Protein AF-A0A2I2KR36-F1 (afdb_monomer)

Foldseek 3Di:
DDDPDDDPDQDDPCLPDPQRAAKDWDDPVNVVVVPDPDDDPDTDIGTDPDPSNVLSVLQSQQDQPRWDDPPPDPDTHGDHRDDRPVPPPPPPDD

Mean predicted aligned error: 13.1 Å

pLDDT: mean 70.58, std 20.73, range [34.38, 94.75]

Structure (mmCIF, N/CA/C/O backbone):
data_AF-A0A2I2KR36-F1
#
_entry.id   AF-A0A2I2KR36-F1
#
loop_
_atom_site.group_PDB
_atom_site.id
_atom_site.type_symbol
_atom_site.label_atom_id
_atom_site.label_alt_id
_atom_site.label_comp_id
_atom_site.label_asym_id
_atom_site.label_entity_id
_atom_site.label_seq_id
_atom_site.pdbx_PDB_ins_code
_atom_site.Cartn_x
_atom_site.Cartn_y
_atom_site.Cartn_z
_atom_site.occupancy
_atom_site.B_iso_or_equiv
_atom_site.auth_seq_id
_atom_site.auth_comp_id
_atom_site.auth_asym_id
_atom_site.auth_atom_id
_atom_site.pdbx_PDB_model_num
ATOM 1 N N . MET A 1 1 ? -9.307 -0.195 -31.376 1.00 39.59 1 MET A N 1
ATOM 2 C CA . MET A 1 1 ? -9.517 -1.360 -30.490 1.00 39.59 1 MET A CA 1
ATOM 3 C C . MET A 1 1 ? -8.944 -1.001 -29.131 1.00 39.59 1 MET A C 1
ATOM 5 O O . MET A 1 1 ? -7.791 -0.597 -29.080 1.00 39.59 1 MET A O 1
ATOM 9 N N . LYS A 1 2 ? -9.759 -1.006 -28.071 1.00 37.00 2 LYS A N 1
ATOM 10 C CA . LYS A 1 2 ? -9.291 -0.708 -26.711 1.00 37.00 2 LYS A CA 1
ATOM 11 C C . LYS A 1 2 ? -8.584 -1.958 -26.195 1.00 37.00 2 LYS A C 1
ATOM 13 O O . LYS A 1 2 ? -9.188 -3.023 -26.177 1.00 37.00 2 LYS A O 1
ATOM 18 N N . GLN A 1 3 ? -7.299 -1.837 -25.887 1.00 36.91 3 GLN A N 1
ATOM 19 C CA . GLN A 1 3 ? -6.509 -2.933 -25.348 1.00 36.91 3 GLN A CA 1
ATOM 20 C C . GLN A 1 3 ? -6.919 -3.101 -23.885 1.00 36.91 3 GLN A C 1
ATOM 22 O O . GLN A 1 3 ? -6.657 -2.229 -23.058 1.00 36.91 3 GLN A O 1
ATOM 27 N N . GLU A 1 4 ? -7.673 -4.157 -23.597 1.00 37.50 4 GLU A N 1
ATOM 28 C CA . GLU A 1 4 ? -8.058 -4.494 -22.232 1.00 37.50 4 GLU A CA 1
ATOM 29 C C . GLU A 1 4 ? -6.794 -4.813 -21.430 1.00 37.50 4 GLU A C 1
ATOM 31 O O . GLU A 1 4 ? -5.956 -5.605 -21.861 1.00 37.50 4 GLU A O 1
ATOM 36 N N . ASN A 1 5 ? -6.622 -4.124 -20.301 1.00 35.50 5 ASN A N 1
ATOM 37 C CA . ASN A 1 5 ? -5.430 -4.208 -19.466 1.00 35.50 5 ASN A CA 1
ATOM 38 C C . ASN A 1 5 ? -5.488 -5.508 -18.643 1.00 35.50 5 ASN A C 1
ATOM 40 O O . ASN A 1 5 ? -6.369 -5.635 -17.785 1.00 35.50 5 ASN A O 1
ATOM 44 N N . PRO A 1 6 ? -4.622 -6.505 -18.898 1.00 39.28 6 PRO A N 1
ATOM 45 C CA . PRO A 1 6 ? -4.815 -7.824 -18.337 1.00 39.28 6 PRO A CA 1
ATOM 46 C C . PRO A 1 6 ? -4.286 -7.890 -16.901 1.00 39.28 6 PRO A C 1
ATOM 48 O O . PRO A 1 6 ? -3.091 -7.786 -16.643 1.00 39.28 6 PRO A O 1
ATOM 51 N N . THR A 1 7 ? -5.191 -8.279 -16.005 1.00 39.28 7 THR A N 1
ATOM 52 C CA . THR A 1 7 ? -4.938 -8.932 -14.711 1.00 39.28 7 THR A CA 1
ATOM 53 C C . THR A 1 7 ? -4.661 -8.012 -13.518 1.00 39.28 7 THR A C 1
ATOM 55 O O . THR A 1 7 ? -3.520 -7.759 -13.136 1.00 39.28 7 THR A O 1
ATOM 58 N N . VAL A 1 8 ? -5.734 -7.668 -12.800 1.00 40.94 8 VAL A N 1
ATOM 59 C CA . VAL A 1 8 ? -5.673 -7.530 -11.338 1.00 40.94 8 VAL A CA 1
ATOM 60 C C . VAL A 1 8 ? -5.274 -8.903 -10.789 1.00 40.94 8 VAL A C 1
ATOM 62 O O . VAL A 1 8 ? -6.105 -9.800 -10.659 1.00 40.94 8 VAL A O 1
ATOM 65 N N . ARG A 1 9 ? -3.979 -9.129 -10.549 1.00 42.09 9 ARG A N 1
ATOM 66 C CA . ARG A 1 9 ? -3.535 -10.320 -9.820 1.00 42.09 9 ARG A CA 1
ATOM 67 C C . ARG A 1 9 ? -3.769 -10.050 -8.344 1.00 42.09 9 ARG A C 1
ATOM 69 O O . ARG A 1 9 ? -3.117 -9.183 -7.774 1.00 42.09 9 ARG A O 1
ATOM 76 N N . LYS A 1 10 ? -4.695 -10.803 -7.748 1.00 37.66 10 LYS A N 1
ATOM 77 C CA . LYS A 1 10 ? -4.859 -10.912 -6.298 1.00 37.66 10 LYS A CA 1
ATOM 78 C C . LYS A 1 10 ? -3.549 -11.487 -5.742 1.00 37.66 10 LYS A C 1
ATOM 80 O O . LYS A 1 10 ? -3.322 -12.692 -5.790 1.00 37.66 10 LYS A O 1
ATOM 85 N N . GLY A 1 11 ? -2.619 -10.616 -5.371 1.00 34.38 11 GLY A N 1
ATOM 86 C CA . GLY A 1 11 ? -1.379 -11.006 -4.718 1.00 34.38 11 GLY A CA 1
ATOM 87 C C . GLY A 1 11 ? -1.659 -11.156 -3.234 1.00 34.38 11 GLY A C 1
ATOM 88 O O . GLY A 1 11 ? -2.120 -10.207 -2.615 1.00 34.38 11 GLY A O 1
ATOM 89 N N . ILE A 1 12 ? -1.391 -12.329 -2.669 1.00 35.09 12 ILE A N 1
ATOM 90 C CA . ILE A 1 12 ? -1.326 -12.511 -1.218 1.00 35.09 12 ILE A CA 1
ATOM 91 C C . ILE A 1 12 ? 0.164 -12.489 -0.855 1.00 35.09 12 ILE A C 1
ATOM 93 O O . ILE A 1 12 ? 0.813 -13.534 -0.927 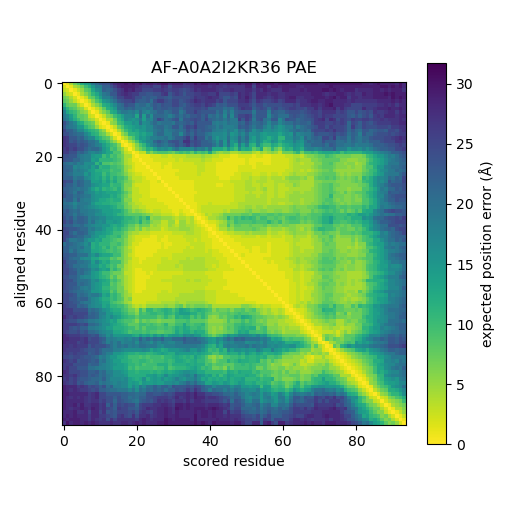1.00 35.09 12 ILE A O 1
ATOM 97 N N . PRO A 1 13 ? 0.776 -11.342 -0.511 1.00 41.88 13 PRO A N 1
ATOM 98 C CA . PRO A 1 13 ? 1.893 -11.377 0.408 1.00 41.88 13 PRO A CA 1
ATOM 99 C C . PRO A 1 13 ? 1.335 -11.961 1.701 1.00 41.88 13 PRO A C 1
ATOM 101 O O . PRO A 1 13 ? 0.220 -11.631 2.105 1.00 41.88 13 PRO A O 1
ATOM 104 N N . VAL A 1 14 ? 2.079 -12.884 2.300 1.00 41.38 14 VAL A N 1
ATOM 105 C CA . VAL A 1 14 ? 1.741 -13.498 3.585 1.00 41.38 14 VAL A CA 1
ATOM 106 C C . VAL A 1 14 ? 1.817 -12.408 4.658 1.00 41.38 14 VAL A C 1
ATOM 108 O O . VAL A 1 14 ? 2.803 -12.280 5.375 1.00 41.38 14 VAL A O 1
ATOM 111 N N . LEU A 1 15 ? 0.785 -11.574 4.719 1.00 46.50 15 LEU A N 1
ATOM 112 C CA . LEU A 1 15 ? 0.415 -10.831 5.904 1.00 46.50 15 LEU A CA 1
ATOM 113 C C . LEU A 1 15 ? -0.239 -11.864 6.825 1.00 46.50 15 LEU A C 1
ATOM 115 O O . LEU A 1 15 ? -1.061 -12.669 6.381 1.00 46.50 15 LEU A O 1
ATOM 119 N N . GLN A 1 16 ? 0.196 -11.939 8.078 1.00 38.97 16 GLN A N 1
ATOM 120 C CA . GLN A 1 16 ? -0.405 -12.883 9.014 1.00 38.97 16 GLN A CA 1
ATOM 121 C C . GLN A 1 16 ? -1.879 -12.505 9.228 1.00 38.97 16 GLN A C 1
ATOM 123 O O . GLN A 1 16 ? -2.174 -11.396 9.657 1.00 38.97 16 GLN A O 1
ATOM 128 N N . GLY A 1 17 ? -2.788 -13.440 8.934 1.00 39.34 17 GLY A N 1
ATOM 129 C CA . GLY A 1 17 ? -4.239 -13.260 9.067 1.00 39.34 17 GLY A CA 1
ATOM 130 C C . GLY A 1 17 ? -4.903 -12.982 7.720 1.00 39.34 17 GLY A C 1
ATOM 131 O O . GLY A 1 17 ? -4.481 -12.098 6.990 1.00 39.34 17 GLY A O 1
ATOM 132 N N . GLY A 1 18 ? -5.920 -13.774 7.366 1.00 52.75 18 GLY A N 1
ATOM 133 C CA . GLY A 1 18 ? -6.603 -13.780 6.063 1.00 52.75 18 GLY A CA 1
ATOM 134 C C . GLY A 1 18 ? -7.449 -12.536 5.762 1.00 52.75 18 GLY A C 1
ATOM 135 O O . GLY A 1 18 ? -8.627 -12.646 5.434 1.00 52.75 18 GLY A O 1
ATOM 136 N N . GLU A 1 19 ? -6.853 -11.359 5.885 1.00 63.84 19 GLU A N 1
ATOM 137 C CA . GLU A 1 19 ? -7.442 -10.060 5.604 1.00 63.84 19 GLU A CA 1
ATOM 138 C C . GLU A 1 19 ? -7.390 -9.809 4.084 1.00 63.84 19 GLU A C 1
ATOM 140 O O . GLU A 1 19 ? -6.318 -9.772 3.478 1.00 63.84 19 GLU A O 1
ATOM 145 N N . ASP A 1 20 ? -8.550 -9.654 3.437 1.00 83.50 20 ASP A N 1
ATOM 146 C CA . ASP A 1 20 ? -8.640 -9.421 1.987 1.00 83.50 20 ASP A CA 1
ATOM 147 C C . ASP A 1 20 ? -8.279 -7.957 1.654 1.00 83.50 20 ASP A C 1
ATOM 149 O O . ASP A 1 20 ? -9.146 -7.074 1.596 1.00 83.50 20 ASP A O 1
ATOM 153 N N . VAL A 1 21 ? -6.980 -7.661 1.539 1.00 88.88 21 VAL A N 1
ATOM 154 C CA . VAL A 1 21 ? -6.464 -6.319 1.221 1.00 88.88 21 VAL A CA 1
ATOM 155 C C . VAL A 1 21 ? -6.277 -6.161 -0.290 1.00 88.88 21 VAL A C 1
ATOM 157 O O . VAL A 1 21 ? -5.509 -6.883 -0.921 1.00 88.88 21 VAL A O 1
ATOM 160 N N . ASN A 1 22 ? -6.930 -5.152 -0.862 1.00 91.19 22 ASN A N 1
ATOM 161 C CA . ASN A 1 22 ? -6.762 -4.716 -2.243 1.00 91.19 22 ASN A CA 1
ATOM 162 C C . ASN A 1 22 ? -5.600 -3.722 -2.351 1.00 91.19 22 ASN A C 1
ATOM 164 O O . ASN A 1 22 ? -5.619 -2.648 -1.741 1.00 91.19 22 ASN A O 1
ATOM 168 N N . PHE A 1 23 ? -4.603 -4.039 -3.167 1.00 92.94 23 PHE A N 1
ATOM 169 C CA . PHE A 1 23 ? -3.480 -3.152 -3.451 1.00 92.94 23 PHE A CA 1
ATOM 170 C C . PHE A 1 23 ? -2.847 -3.507 -4.799 1.00 92.94 23 PHE A C 1
ATOM 172 O O . PHE A 1 23 ? -3.090 -4.575 -5.363 1.00 92.94 23 PHE A O 1
ATOM 179 N N . VAL A 1 24 ? -2.003 -2.611 -5.302 1.00 93.56 24 VAL A N 1
ATOM 180 C CA . VAL A 1 24 ? -1.096 -2.886 -6.421 1.00 93.56 24 VAL A CA 1
ATOM 181 C C . VAL A 1 24 ? 0.348 -2.866 -5.936 1.00 93.56 24 VAL A C 1
ATOM 183 O O . VAL A 1 24 ? 0.698 -2.087 -5.051 1.00 93.56 24 VAL A O 1
ATOM 186 N N . ILE A 1 25 ? 1.187 -3.722 -6.516 1.00 93.31 25 ILE A N 1
ATOM 187 C CA . ILE A 1 25 ? 2.634 -3.718 -6.273 1.00 93.31 25 ILE A CA 1
ATOM 188 C C . ILE A 1 25 ? 3.266 -2.647 -7.158 1.00 93.31 25 ILE A C 1
ATOM 190 O O . ILE A 1 25 ? 2.987 -2.587 -8.357 1.00 93.31 25 ILE A O 1
ATOM 194 N N . VAL A 1 26 ? 4.142 -1.834 -6.577 1.00 92.12 26 VAL A N 1
ATOM 195 C CA . VAL A 1 26 ? 4.906 -0.809 -7.295 1.00 92.12 26 VAL A CA 1
ATOM 196 C C . VAL A 1 26 ? 6.406 -0.988 -7.038 1.00 92.12 26 VAL A C 1
ATOM 198 O O . VAL A 1 26 ? 6.843 -1.993 -6.477 1.00 92.12 26 VAL A O 1
ATOM 201 N N . GLY A 1 27 ? 7.225 -0.056 -7.524 1.00 91.06 27 GLY A N 1
ATOM 202 C CA . GLY A 1 27 ? 8.664 -0.070 -7.270 1.00 91.06 27 GLY A CA 1
ATOM 203 C C . GLY A 1 27 ? 9.412 -1.208 -7.971 1.00 91.06 27 GLY A C 1
ATOM 204 O O . GLY A 1 27 ? 8.986 -1.738 -9.004 1.00 91.06 27 GLY A O 1
ATOM 205 N N . ARG A 1 28 ? 10.579 -1.564 -7.423 1.00 93.31 28 ARG A N 1
ATOM 206 C CA . ARG A 1 28 ? 11.502 -2.529 -8.048 1.00 93.31 28 ARG A CA 1
ATOM 207 C C . ARG A 1 28 ? 10.921 -3.937 -8.135 1.00 93.31 28 ARG A C 1
ATOM 209 O O . ARG A 1 28 ? 11.155 -4.601 -9.141 1.00 93.31 28 ARG A O 1
ATOM 216 N N . VAL A 1 29 ? 10.117 -4.367 -7.160 1.00 93.62 29 VAL A N 1
ATOM 217 C CA . VAL A 1 29 ? 9.401 -5.652 -7.250 1.00 93.62 29 VAL A CA 1
ATOM 218 C C . VAL A 1 29 ? 8.404 -5.634 -8.408 1.00 93.62 29 VAL A C 1
ATOM 220 O O . VAL A 1 29 ? 8.391 -6.565 -9.212 1.00 93.62 29 VAL A O 1
ATOM 223 N N . GLY A 1 30 ? 7.622 -4.559 -8.560 1.00 91.56 30 GLY A N 1
ATOM 224 C CA . GLY A 1 30 ? 6.709 -4.402 -9.697 1.00 91.56 30 GLY A CA 1
ATOM 225 C C . GLY A 1 30 ? 7.438 -4.474 -11.045 1.00 91.56 30 GLY A C 1
ATOM 226 O O . GLY A 1 30 ? 7.019 -5.205 -11.940 1.00 91.56 30 GLY A O 1
ATOM 227 N N . ALA A 1 31 ? 8.584 -3.798 -11.163 1.00 92.25 31 ALA A N 1
ATOM 228 C CA . ALA A 1 31 ? 9.428 -3.860 -12.357 1.00 92.25 31 ALA A CA 1
ATOM 229 C C . ALA A 1 31 ? 10.029 -5.260 -12.595 1.00 92.25 31 ALA A C 1
ATOM 231 O O . ALA A 1 31 ? 10.088 -5.726 -13.735 1.00 92.25 31 ALA A O 1
ATOM 232 N N . ARG A 1 32 ? 10.445 -5.966 -11.532 1.00 92.94 32 ARG A N 1
ATOM 233 C CA . ARG A 1 32 ? 10.970 -7.341 -11.607 1.00 92.94 32 ARG A CA 1
ATOM 234 C C . ARG A 1 32 ? 9.921 -8.303 -12.153 1.00 92.94 32 ARG A C 1
ATOM 236 O O . ARG A 1 32 ? 10.241 -9.107 -13.025 1.00 92.94 32 ARG A O 1
ATOM 243 N N . LEU A 1 33 ? 8.674 -8.190 -11.691 1.00 90.25 33 LEU A N 1
ATOM 244 C CA . LEU A 1 33 ? 7.549 -8.982 -12.203 1.00 90.25 33 LEU A CA 1
ATOM 245 C C . LEU A 1 33 ? 7.289 -8.741 -13.701 1.00 90.25 33 LEU A C 1
ATOM 247 O O . LEU A 1 33 ? 6.708 -9.599 -14.360 1.00 90.25 33 LEU A O 1
ATOM 251 N N . GLN A 1 34 ? 7.754 -7.612 -14.244 1.00 93.00 34 GLN A N 1
ATOM 252 C CA . GLN A 1 34 ? 7.698 -7.265 -15.668 1.00 93.00 34 GLN A CA 1
ATOM 253 C C . GLN A 1 34 ? 9.006 -7.561 -16.432 1.00 93.00 34 GLN A C 1
ATOM 255 O O . GLN A 1 34 ? 9.130 -7.198 -17.598 1.00 93.00 34 GLN A O 1
ATOM 260 N N . GLY A 1 35 ? 9.980 -8.235 -15.810 1.00 93.50 35 GLY A N 1
ATOM 261 C CA . GLY A 1 35 ? 11.205 -8.703 -16.468 1.00 93.50 35 GLY A CA 1
ATOM 262 C C . GLY A 1 35 ? 12.454 -7.841 -16.257 1.00 93.50 35 GLY A C 1
ATOM 263 O O . GLY A 1 35 ? 13.520 -8.212 -16.748 1.00 93.50 35 GLY A O 1
ATOM 264 N N . ALA A 1 36 ? 12.383 -6.741 -15.499 1.00 92.31 36 ALA A N 1
ATOM 265 C CA . ALA A 1 36 ? 13.586 -5.989 -15.125 1.00 92.31 36 ALA A CA 1
ATOM 266 C C . ALA A 1 36 ? 14.551 -6.875 -14.307 1.00 92.31 36 ALA A C 1
ATOM 268 O O . ALA A 1 36 ? 14.073 -7.730 -13.568 1.00 92.31 36 ALA A O 1
ATOM 269 N N . PRO A 1 37 ? 15.884 -6.722 -14.390 1.00 91.62 37 PRO A N 1
ATOM 270 C CA . PRO A 1 37 ? 16.831 -7.648 -13.753 1.00 91.62 37 PRO A CA 1
ATOM 271 C C . PRO A 1 37 ? 17.127 -7.344 -12.273 1.00 91.62 37 PRO A C 1
ATOM 273 O O . PRO A 1 37 ? 17.762 -8.149 -11.596 1.00 91.62 37 PRO A O 1
ATOM 276 N N . ASN A 1 38 ? 16.701 -6.188 -11.764 1.00 88.00 38 ASN A N 1
ATOM 277 C CA . ASN A 1 38 ? 17.096 -5.692 -10.448 1.00 88.00 38 ASN A CA 1
ATOM 278 C C . ASN A 1 38 ? 16.388 -6.442 -9.309 1.00 88.00 38 ASN A C 1
ATOM 280 O O . ASN A 1 38 ? 15.175 -6.638 -9.350 1.00 88.00 38 ASN A O 1
ATOM 284 N N . ILE A 1 39 ? 17.146 -6.798 -8.270 1.00 84.50 39 ILE A N 1
ATOM 285 C CA . ILE A 1 39 ? 16.642 -7.382 -7.019 1.00 84.50 39 ILE A CA 1
ATOM 286 C C . ILE A 1 39 ? 16.535 -6.270 -5.967 1.00 84.50 39 ILE A C 1
ATOM 288 O O . ILE A 1 39 ? 17.319 -5.318 -5.981 1.00 84.50 39 ILE A O 1
ATOM 292 N N . THR A 1 40 ? 15.536 -6.368 -5.097 1.00 83.75 40 THR A N 1
ATOM 293 C CA . THR A 1 40 ? 15.320 -5.477 -3.954 1.00 83.75 40 THR A CA 1
ATOM 294 C C . THR A 1 40 ? 14.778 -6.321 -2.801 1.00 83.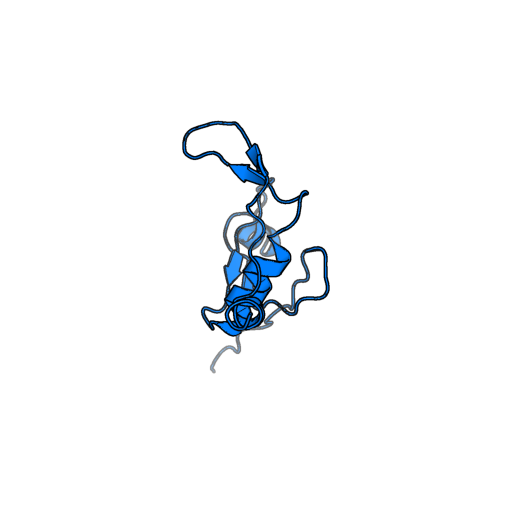75 40 THR A C 1
ATOM 296 O O . THR A 1 40 ? 14.097 -7.316 -3.057 1.00 83.75 40 THR A O 1
ATOM 299 N N . ASP A 1 41 ? 15.087 -5.935 -1.566 1.00 85.69 41 ASP A N 1
ATOM 300 C CA . ASP A 1 41 ? 14.692 -6.685 -0.362 1.00 85.69 41 ASP A CA 1
ATOM 301 C C . ASP A 1 41 ? 13.413 -6.129 0.293 1.00 85.69 41 ASP A C 1
ATOM 303 O O . ASP A 1 41 ? 12.920 -6.673 1.280 1.00 85.69 41 ASP A O 1
ATOM 307 N N . ASP A 1 42 ? 12.863 -5.045 -0.255 1.00 84.69 42 ASP A N 1
ATOM 308 C CA . ASP A 1 42 ? 11.640 -4.377 0.177 1.00 84.69 42 ASP A CA 1
ATOM 309 C C . ASP A 1 42 ? 10.487 -4.549 -0.829 1.00 84.69 42 ASP A C 1
ATOM 311 O O . ASP A 1 42 ? 10.684 -4.798 -2.018 1.00 84.69 42 ASP A O 1
ATOM 315 N N . LEU A 1 43 ? 9.250 -4.426 -0.341 1.00 88.38 43 LEU A N 1
ATOM 316 C CA . LEU A 1 43 ? 8.033 -4.488 -1.148 1.00 88.38 43 LEU A CA 1
ATOM 317 C C . LEU A 1 43 ? 7.252 -3.183 -1.001 1.00 88.38 43 LEU A C 1
ATOM 319 O O . LEU A 1 43 ? 6.714 -2.896 0.067 1.00 88.38 43 LEU A O 1
ATOM 323 N N . ASP A 1 44 ? 7.125 -2.447 -2.101 1.00 88.94 44 ASP A N 1
ATOM 324 C CA . ASP A 1 44 ? 6.278 -1.261 -2.171 1.00 88.94 44 ASP A CA 1
ATOM 325 C C . ASP A 1 44 ? 4.875 -1.628 -2.669 1.00 88.94 44 ASP A C 1
ATOM 327 O O . ASP A 1 44 ? 4.711 -2.277 -3.710 1.00 88.94 44 ASP A O 1
ATOM 331 N N . ILE A 1 45 ? 3.847 -1.160 -1.959 1.00 93.06 45 ILE A N 1
ATOM 332 C CA . ILE A 1 45 ? 2.443 -1.333 -2.345 1.00 93.06 45 ILE A CA 1
ATOM 333 C C . ILE A 1 45 ? 1.698 0.003 -2.345 1.00 93.06 45 ILE A C 1
ATOM 335 O O . ILE A 1 45 ? 1.996 0.897 -1.555 1.00 93.06 45 ILE A O 1
ATOM 339 N N . VAL A 1 46 ? 0.681 0.114 -3.198 1.00 94.69 46 VAL A N 1
ATOM 340 C CA . VAL A 1 46 ? -0.316 1.192 -3.154 1.00 94.69 46 VAL A CA 1
ATOM 341 C C . VAL A 1 46 ? -1.683 0.563 -2.879 1.00 94.69 46 VAL A C 1
ATOM 343 O O . VAL A 1 46 ? -2.205 -0.137 -3.754 1.00 94.69 46 VAL A O 1
ATOM 346 N N . PRO A 1 47 ? -2.264 0.752 -1.681 1.00 93.50 47 PRO A N 1
ATOM 347 C CA . PRO A 1 47 ? -3.571 0.198 -1.359 1.00 93.50 47 PRO A CA 1
ATOM 348 C C . PRO A 1 47 ? -4.705 0.972 -2.031 1.00 93.50 47 PRO A C 1
ATOM 350 O O . PRO A 1 47 ? -4.610 2.179 -2.255 1.00 93.50 47 PRO A O 1
ATOM 353 N N . GLU A 1 48 ? -5.820 0.287 -2.287 1.00 94.75 48 GLU A N 1
ATOM 354 C CA . GLU A 1 48 ? -7.082 0.963 -2.583 1.00 94.75 48 GLU A CA 1
ATOM 355 C C . GLU A 1 48 ? -7.447 1.883 -1.395 1.00 94.75 48 GLU A C 1
ATOM 357 O O . GLU A 1 48 ? -7.496 1.399 -0.257 1.00 94.75 48 GLU A O 1
ATOM 362 N N . PRO A 1 49 ? -7.711 3.189 -1.608 1.00 93.38 49 PRO A N 1
ATOM 363 C CA . PRO A 1 49 ? -7.812 4.173 -0.526 1.00 93.38 49 PRO A CA 1
ATOM 364 C C . PRO A 1 49 ? -9.173 4.159 0.191 1.00 93.38 49 PRO A C 1
ATOM 366 O O . PRO A 1 49 ? -9.565 5.149 0.809 1.00 93.38 49 PRO A O 1
ATOM 369 N N . THR A 1 50 ? -9.927 3.059 0.110 1.00 92.00 50 THR A N 1
ATOM 370 C CA . THR A 1 50 ? -11.190 2.940 0.841 1.00 92.00 50 THR A CA 1
ATOM 371 C C . THR A 1 50 ? -10.913 2.739 2.335 1.00 92.00 50 THR A C 1
ATOM 373 O O . THR A 1 50 ? -10.023 1.963 2.697 1.00 92.00 50 THR A O 1
ATOM 376 N N . PRO A 1 51 ? -11.688 3.373 3.236 1.00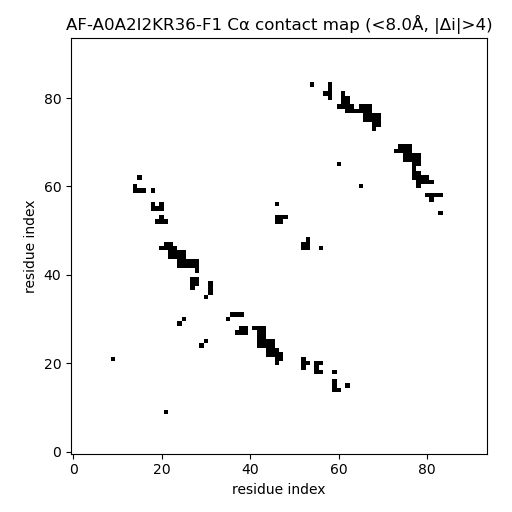 90.75 51 PRO A N 1
ATOM 377 C CA . PRO A 1 51 ? -11.461 3.246 4.677 1.00 90.75 51 PRO A CA 1
ATOM 378 C C . PRO A 1 51 ? -11.427 1.793 5.168 1.00 90.75 51 PRO A C 1
ATOM 380 O O . PRO A 1 51 ? -10.587 1.437 5.989 1.00 90.75 51 PRO A O 1
ATOM 383 N N . GLY A 1 52 ? -12.299 0.933 4.627 1.00 86.94 52 GLY A N 1
ATOM 384 C CA . GLY A 1 52 ? -12.347 -0.484 4.990 1.00 86.94 52 GLY A CA 1
ATOM 385 C C . GLY A 1 52 ? -11.099 -1.262 4.568 1.00 86.94 52 GLY A C 1
ATOM 386 O O . GLY A 1 52 ? -10.623 -2.100 5.327 1.00 86.94 52 GLY A O 1
ATOM 387 N N . ASN A 1 53 ? -10.542 -0.976 3.390 1.00 88.88 53 ASN A N 1
ATOM 388 C CA . ASN A 1 53 ? -9.313 -1.613 2.927 1.00 88.88 53 ASN A CA 1
ATOM 389 C C . ASN A 1 53 ? -8.088 -1.154 3.731 1.00 88.88 53 ASN A C 1
ATOM 391 O O . ASN A 1 53 ? -7.250 -1.972 4.099 1.00 88.88 53 ASN A O 1
ATOM 395 N N . LEU A 1 54 ? -8.020 0.140 4.063 1.00 90.44 54 LEU A N 1
ATOM 396 C CA . LEU A 1 54 ? -6.952 0.692 4.899 1.00 90.44 54 LEU A CA 1
ATOM 397 C C . LEU A 1 54 ? -6.998 0.154 6.333 1.00 90.44 54 LEU A C 1
ATOM 399 O O . LEU A 1 54 ? -5.945 -0.097 6.910 1.00 90.44 54 LEU A O 1
ATOM 403 N N . ALA A 1 55 ? -8.191 -0.064 6.895 1.00 86.69 55 ALA A N 1
ATOM 404 C CA . ALA A 1 55 ? -8.339 -0.695 8.206 1.00 86.69 55 ALA A CA 1
ATOM 405 C C . ALA A 1 55 ? -7.806 -2.134 8.206 1.00 86.69 55 ALA A C 1
ATOM 407 O O . ALA A 1 55 ? -7.064 -2.505 9.113 1.00 86.69 55 ALA A O 1
ATOM 408 N N . ARG A 1 56 ? -8.118 -2.909 7.158 1.00 87.44 56 ARG A N 1
ATOM 409 C CA . ARG A 1 56 ? -7.588 -4.269 6.996 1.00 87.44 56 ARG A CA 1
ATOM 410 C C . ARG A 1 56 ? -6.077 -4.291 6.804 1.00 87.44 56 ARG A C 1
ATOM 412 O O . ARG A 1 56 ? -5.374 -5.062 7.443 1.00 87.44 56 ARG A O 1
ATOM 419 N N . LEU A 1 57 ? -5.553 -3.382 5.980 1.00 87.94 57 LEU A N 1
ATOM 420 C CA . LEU A 1 57 ? -4.109 -3.220 5.822 1.00 87.94 57 LEU A CA 1
ATOM 421 C C . LEU A 1 57 ? -3.432 -2.869 7.155 1.00 87.94 57 LEU A C 1
ATOM 423 O O . LEU A 1 57 ? -2.398 -3.442 7.482 1.00 87.94 57 LEU A O 1
ATOM 427 N N . ALA A 1 58 ? -4.007 -1.950 7.932 1.00 86.06 58 ALA A N 1
ATOM 428 C CA . ALA A 1 58 ? -3.466 -1.579 9.234 1.00 86.06 58 ALA A CA 1
ATOM 429 C C . ALA A 1 58 ? -3.454 -2.771 10.201 1.00 86.06 58 ALA A C 1
ATOM 431 O O . ALA A 1 58 ? -2.429 -3.007 10.836 1.00 86.06 58 ALA A O 1
ATOM 432 N N . ALA A 1 59 ? -4.540 -3.546 10.270 1.00 83.56 59 ALA A N 1
ATOM 433 C CA . ALA A 1 59 ? -4.614 -4.756 11.089 1.00 83.56 59 ALA A CA 1
ATOM 434 C C . ALA A 1 59 ? -3.563 -5.794 10.662 1.00 83.56 59 ALA A C 1
ATOM 436 O O . ALA A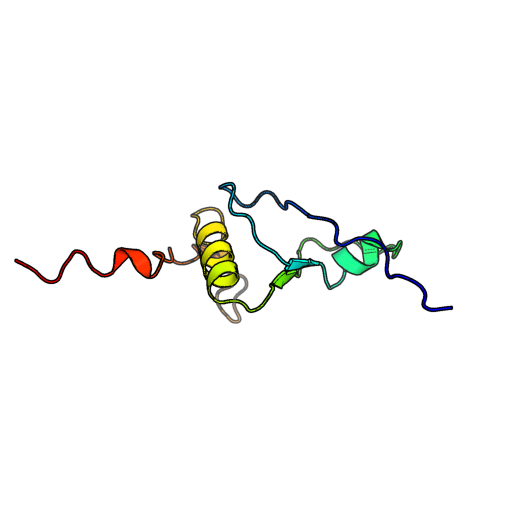 1 59 ? -2.796 -6.279 11.489 1.00 83.56 59 ALA A O 1
ATOM 437 N N . ALA A 1 60 ? -3.448 -6.044 9.357 1.00 84.06 60 ALA A N 1
ATOM 438 C CA . ALA A 1 60 ? -2.496 -6.986 8.775 1.00 84.06 60 ALA A CA 1
ATOM 439 C C . ALA A 1 60 ? -1.018 -6.599 9.010 1.00 84.06 60 ALA A C 1
ATOM 441 O O . ALA A 1 60 ? -0.138 -7.460 9.043 1.00 84.06 60 ALA A O 1
ATOM 442 N N . LEU A 1 61 ? -0.735 -5.304 9.189 1.00 84.19 61 LEU A N 1
ATOM 443 C CA . LEU A 1 61 ? 0.592 -4.783 9.531 1.00 84.19 61 LEU A CA 1
ATOM 444 C C . LEU A 1 61 ? 0.817 -4.636 11.047 1.00 84.19 61 LEU A C 1
ATOM 446 O O . LEU A 1 61 ? 1.952 -4.429 11.470 1.00 84.19 61 LEU A O 1
ATOM 450 N N . SER A 1 62 ? -0.214 -4.766 11.879 1.00 80.31 62 SER A N 1
ATOM 451 C CA . SER A 1 62 ? -0.152 -4.537 13.330 1.00 80.31 62 SER A CA 1
ATOM 452 C C . SER A 1 62 ? 0.243 -5.797 14.104 1.00 80.31 62 SER A C 1
ATOM 454 O O . SER A 1 62 ? -0.479 -6.259 14.983 1.00 80.31 62 SER A O 1
ATOM 456 N N . GLY A 1 63 ? 1.402 -6.369 13.769 1.00 72.38 63 GLY A N 1
ATOM 457 C CA . GLY A 1 63 ? 1.941 -7.569 14.412 1.00 72.38 63 GLY A CA 1
ATOM 458 C C . GLY A 1 63 ? 3.351 -7.361 14.975 1.00 72.38 63 GLY A C 1
ATOM 459 O O . GLY A 1 63 ? 4.080 -6.491 14.498 1.00 72.38 63 GLY A O 1
ATOM 460 N N . PRO A 1 64 ? 3.790 -8.188 15.943 1.00 68.88 64 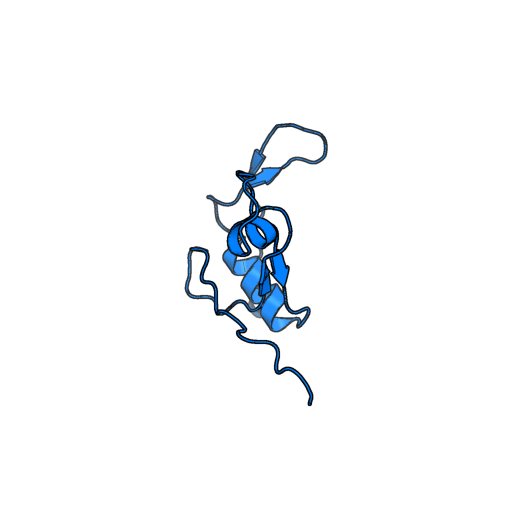PRO A N 1
ATOM 461 C CA . PRO A 1 64 ? 5.126 -8.085 16.542 1.00 68.88 64 PRO A CA 1
ATOM 462 C C . PRO A 1 64 ? 6.261 -8.355 15.542 1.00 68.88 64 PRO A C 1
ATOM 464 O O . PRO A 1 64 ? 7.387 -7.915 15.753 1.00 68.88 64 PRO A O 1
ATOM 467 N N . SER A 1 65 ? 5.971 -9.062 14.446 1.00 72.00 65 SER A N 1
ATOM 468 C CA . SER A 1 65 ? 6.901 -9.302 13.338 1.00 72.00 65 SER A CA 1
ATOM 469 C C . SER A 1 65 ? 7.018 -8.122 12.376 1.00 72.00 65 SER A C 1
ATOM 471 O O . SER A 1 65 ? 7.941 -8.086 11.565 1.00 72.00 65 SER A O 1
ATOM 473 N N . THR A 1 66 ? 6.086 -7.172 12.429 1.00 75.94 66 THR A N 1
ATOM 474 C CA . THR A 1 66 ? 6.132 -5.987 11.583 1.00 75.94 66 THR A CA 1
ATOM 475 C C . THR A 1 66 ? 6.904 -4.916 12.319 1.00 75.94 66 THR A C 1
ATOM 477 O O . THR A 1 66 ? 6.494 -4.436 13.375 1.00 75.94 66 THR A O 1
ATOM 480 N N . THR A 1 67 ? 8.036 -4.517 11.758 1.00 75.94 67 THR A N 1
ATOM 481 C CA . THR A 1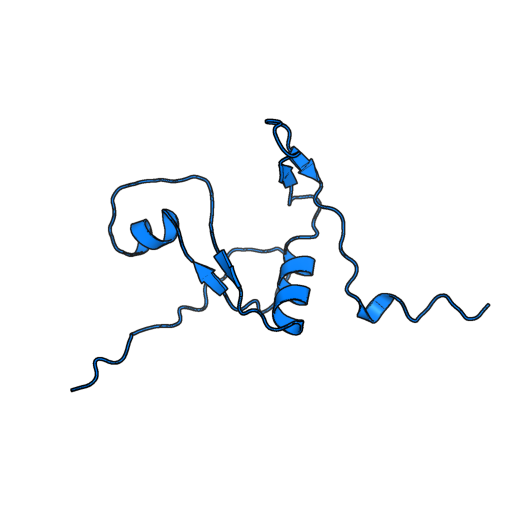 67 ? 8.851 -3.452 12.330 1.00 75.94 67 THR A CA 1
ATOM 482 C C . THR A 1 67 ? 8.737 -2.175 11.515 1.00 75.94 67 THR A C 1
ATOM 484 O O . THR A 1 67 ? 8.803 -2.197 10.287 1.00 75.94 67 THR A O 1
ATOM 487 N N . LYS A 1 68 ? 8.614 -1.037 12.192 1.00 75.31 68 LYS A N 1
ATOM 488 C CA . LYS A 1 68 ? 8.689 0.294 11.603 1.00 75.31 68 LYS A C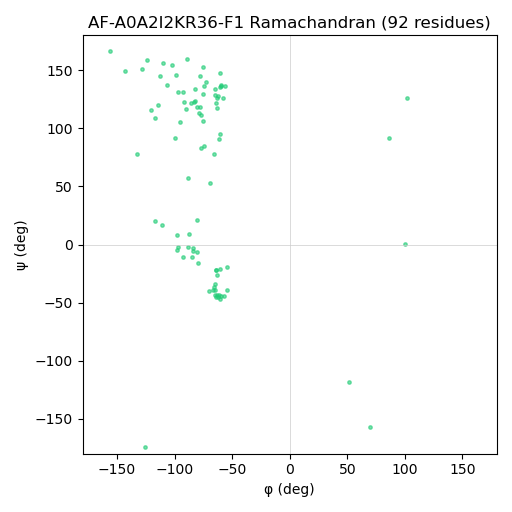A 1
ATOM 489 C C . LYS A 1 68 ? 10.099 0.846 11.781 1.00 75.31 68 LYS A C 1
ATOM 491 O O . LYS A 1 68 ? 10.626 0.869 12.891 1.00 75.31 68 LYS A O 1
ATOM 496 N N . LYS A 1 69 ? 10.684 1.358 10.699 1.00 74.88 69 LYS A N 1
ATOM 497 C CA . LYS A 1 69 ? 11.940 2.107 10.771 1.00 74.88 69 LYS A CA 1
ATOM 498 C C . LYS A 1 69 ? 11.748 3.364 11.623 1.00 74.88 69 LYS A C 1
ATOM 500 O O . LYS A 1 69 ? 10.821 4.146 11.384 1.00 74.88 69 LYS A O 1
ATOM 505 N N . AL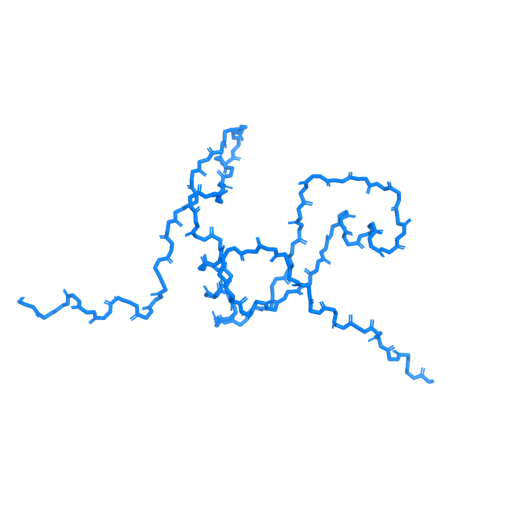A A 1 70 ? 12.610 3.560 12.614 1.00 70.88 70 ALA A N 1
ATOM 506 C CA . ALA A 1 70 ? 12.571 4.730 13.479 1.00 70.88 70 ALA A CA 1
ATOM 507 C C . ALA A 1 70 ? 13.091 5.965 12.726 1.00 70.88 70 ALA A C 1
ATOM 509 O O . ALA A 1 70 ? 14.265 6.301 12.802 1.00 70.88 70 ALA A O 1
ATOM 510 N N . GLY A 1 71 ? 12.226 6.641 11.965 1.00 72.62 71 GLY A N 1
ATOM 511 C CA . GLY A 1 71 ? 12.544 7.913 11.305 1.00 72.62 71 GLY A CA 1
ATOM 512 C C . GLY A 1 71 ? 13.835 7.871 10.474 1.00 72.62 71 GLY A C 1
ATOM 513 O O . GLY A 1 71 ? 13.941 7.121 9.505 1.00 72.62 71 GLY A O 1
ATOM 514 N N . ASN A 1 72 ? 14.810 8.693 10.862 1.00 66.06 72 ASN A N 1
ATOM 515 C CA . ASN A 1 72 ? 16.138 8.805 10.253 1.00 66.06 72 ASN A CA 1
ATOM 516 C C . ASN A 1 72 ? 17.185 7.819 10.821 1.00 66.06 72 ASN A C 1
ATOM 518 O O . ASN A 1 72 ? 18.361 7.927 10.485 1.00 66.06 72 ASN A O 1
ATOM 522 N N . SER A 1 73 ? 16.777 6.858 11.651 1.00 67.56 73 SER A N 1
ATOM 523 C CA . SER A 1 73 ? 17.633 5.808 12.213 1.00 67.56 73 SER A CA 1
ATOM 524 C C . SER A 1 73 ? 17.688 4.565 11.315 1.00 67.56 73 SER A C 1
ATOM 526 O O . SER A 1 73 ? 16.805 4.329 10.490 1.00 67.56 73 SER A O 1
ATOM 528 N N . THR A 1 74 ? 18.720 3.737 11.485 1.00 70.19 74 THR A N 1
ATOM 529 C CA . THR A 1 74 ? 18.778 2.360 10.956 1.00 70.19 74 THR A CA 1
ATOM 530 C C . THR A 1 74 ? 18.081 1.350 11.870 1.00 70.19 74 THR A C 1
ATOM 532 O O . THR A 1 74 ? 18.014 0.171 11.536 1.00 70.19 74 THR A O 1
ATOM 535 N N . GLU A 1 75 ? 17.574 1.801 13.017 1.00 75.12 75 GLU A N 1
ATOM 536 C CA . GLU A 1 75 ? 16.852 0.970 13.974 1.00 75.12 75 GLU A CA 1
ATOM 537 C C . GLU A 1 75 ? 15.408 0.700 13.542 1.00 75.12 75 GLU A C 1
ATOM 539 O O . GLU A 1 75 ? 14.708 1.550 12.976 1.00 75.12 75 GLU A O 1
ATOM 544 N N . TYR A 1 76 ? 14.959 -0.507 13.870 1.00 73.25 76 TYR A N 1
ATOM 545 C CA . TYR A 1 76 ? 13.628 -1.022 13.599 1.00 73.25 76 TYR A CA 1
ATOM 546 C C . TYR A 1 76 ? 12.908 -1.239 14.930 1.00 73.25 76 TYR A C 1
ATOM 548 O O . TYR A 1 76 ? 13.369 -2.001 15.776 1.00 73.25 76 TYR A O 1
ATOM 556 N N . LEU A 1 77 ? 1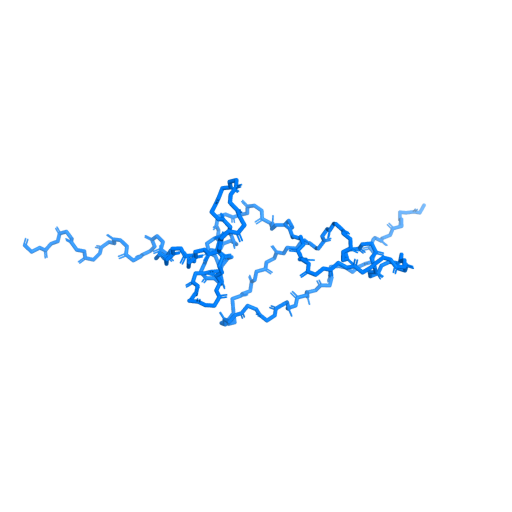1.782 -0.554 15.119 1.00 76.06 77 LEU A N 1
ATOM 557 C CA . LEU A 1 77 ? 10.924 -0.688 16.296 1.00 76.06 77 LEU A CA 1
ATOM 558 C C . LEU A 1 77 ? 9.706 -1.534 15.944 1.00 76.06 77 LEU A C 1
ATOM 560 O O . LEU A 1 77 ? 9.287 -1.550 14.789 1.00 76.06 77 LEU A O 1
ATOM 564 N N . ALA A 1 78 ? 9.101 -2.202 16.924 1.00 71.69 78 ALA A N 1
ATOM 565 C CA . ALA A 1 78 ? 7.827 -2.882 16.707 1.00 71.69 78 ALA A CA 1
ATOM 566 C C . ALA A 1 78 ? 6.775 -1.892 16.173 1.00 71.69 78 ALA A C 1
ATOM 568 O O . ALA A 1 78 ? 6.678 -0.754 16.646 1.00 71.69 78 ALA A O 1
ATOM 569 N N . HIS A 1 79 ? 6.004 -2.305 15.167 1.00 64.62 79 HIS A N 1
ATOM 570 C CA . HIS A 1 79 ? 4.883 -1.510 14.687 1.00 64.62 79 HIS A CA 1
ATOM 571 C C . HIS A 1 79 ? 3.829 -1.423 15.802 1.00 64.62 79 HIS A C 1
ATOM 573 O O . HIS A 1 79 ? 3.535 -2.442 16.431 1.00 64.62 79 HIS A O 1
ATOM 579 N N . PRO A 1 80 ? 3.279 -0.232 16.098 1.00 68.50 80 PRO A N 1
ATOM 580 C CA . PRO A 1 80 ? 2.246 -0.112 17.118 1.00 68.50 80 PRO A CA 1
ATOM 581 C C . PRO A 1 80 ? 1.043 -0.981 16.741 1.00 68.50 80 PRO A C 1
ATOM 583 O O . PRO A 1 80 ? 0.625 -0.973 15.584 1.00 68.50 80 PRO A O 1
ATOM 586 N N . SER A 1 81 ? 0.484 -1.702 17.716 1.00 66.00 81 SER A N 1
ATOM 587 C CA . SER A 1 81 ? -0.782 -2.410 17.515 1.00 66.00 81 SER A CA 1
ATOM 588 C C . SER A 1 81 ? -1.875 -1.385 17.228 1.00 66.00 81 SER A C 1
ATOM 590 O O . SER A 1 81 ? -2.138 -0.512 18.061 1.00 66.00 81 SER A O 1
ATOM 592 N N . VAL A 1 82 ? -2.484 -1.447 16.045 1.00 65.69 82 VAL A N 1
ATOM 593 C CA . VAL A 1 82 ? -3.646 -0.629 15.705 1.00 65.69 82 VAL A CA 1
ATOM 594 C C . VAL A 1 82 ? -4.896 -1.449 15.984 1.00 65.69 82 VAL A C 1
ATOM 596 O O . VAL A 1 82 ? -5.254 -2.338 15.216 1.00 65.69 82 VAL A O 1
ATOM 599 N N . GLU A 1 83 ? -5.588 -1.120 17.073 1.00 62.66 83 GLU A N 1
ATOM 600 C CA . GLU A 1 83 ? -6.932 -1.641 17.304 1.00 62.66 83 GLU A CA 1
ATOM 601 C C . GLU A 1 83 ? -7.877 -1.094 16.221 1.00 62.66 83 GLU A C 1
ATOM 603 O O . GLU A 1 83 ? -7.926 0.128 16.010 1.00 62.66 83 GLU A O 1
ATOM 608 N N . PRO A 1 84 ? -8.646 -1.946 15.522 1.00 55.31 84 PRO A N 1
ATOM 609 C CA . PRO A 1 84 ? -9.620 -1.472 14.554 1.00 55.31 84 PRO A CA 1
ATOM 610 C C . PRO A 1 84 ? -10.634 -0.563 15.259 1.00 55.31 84 PRO A C 1
ATOM 612 O O . PRO A 1 84 ? -11.109 -0.856 16.355 1.00 55.31 84 PRO A O 1
ATOM 615 N N . ALA A 1 85 ? -10.993 0.555 14.618 1.00 54.53 85 ALA A N 1
ATOM 616 C CA . ALA A 1 85 ? -11.836 1.604 15.205 1.00 54.53 85 ALA A CA 1
ATOM 617 C C . ALA A 1 85 ? -13.190 1.104 15.764 1.00 54.53 85 ALA A C 1
ATOM 619 O O . ALA A 1 85 ? -13.787 1.770 16.609 1.00 54.53 85 ALA A O 1
ATOM 620 N N . ALA A 1 86 ? -13.651 -0.079 15.344 1.00 50.53 86 ALA A N 1
ATOM 621 C CA . ALA A 1 86 ? -14.839 -0.742 15.875 1.00 50.53 86 ALA A CA 1
ATOM 622 C C . ALA A 1 86 ? -14.724 -1.149 17.363 1.00 50.53 86 ALA A C 1
ATOM 624 O O . ALA A 1 86 ? -15.748 -1.273 18.031 1.00 50.53 86 ALA A O 1
ATOM 625 N N . SER A 1 87 ? -13.515 -1.294 17.916 1.00 44.16 87 SER A N 1
ATOM 626 C CA . SER A 1 87 ? -13.302 -1.735 19.306 1.00 44.16 87 SER A CA 1
ATOM 627 C C . SER A 1 87 ? -13.387 -0.610 20.348 1.00 44.16 87 SER A C 1
ATOM 629 O O . SER A 1 87 ? -13.359 -0.875 21.548 1.00 44.16 87 SER A O 1
ATOM 631 N N . ARG A 1 88 ? -13.518 0.662 19.938 1.00 42.84 88 ARG A N 1
ATOM 632 C CA . ARG A 1 88 ? -13.472 1.807 20.871 1.00 42.84 88 ARG A CA 1
ATOM 633 C C . ARG A 1 88 ? -14.786 2.073 21.623 1.00 42.84 88 ARG A C 1
ATOM 635 O O . ARG A 1 88 ? -14.804 2.912 22.517 1.00 42.84 88 ARG A O 1
ATOM 642 N N . LEU A 1 89 ? -15.876 1.373 21.301 1.00 43.84 89 LEU A N 1
ATOM 643 C CA . LEU A 1 89 ? -17.205 1.678 21.854 1.00 43.84 89 LEU A CA 1
ATOM 644 C C . LEU A 1 89 ? -17.549 0.973 23.185 1.00 43.84 89 LEU A C 1
ATOM 646 O O . LEU A 1 89 ? -18.626 1.214 23.718 1.00 43.84 89 LEU A O 1
ATOM 650 N N . VAL A 1 90 ? -16.684 0.116 23.745 1.00 43.09 90 VAL A N 1
ATOM 651 C CA . VAL A 1 90 ? -17.075 -0.770 24.872 1.00 43.09 90 VAL A CA 1
ATOM 652 C C . VAL A 1 90 ? -16.684 -0.248 26.270 1.00 43.09 90 VAL A C 1
ATOM 654 O O . VAL A 1 90 ? -17.099 -0.828 27.265 1.00 43.09 90 VAL A O 1
ATOM 657 N N . LEU A 1 91 ? -15.959 0.870 26.408 1.00 41.69 91 LEU A N 1
ATOM 658 C CA . LEU A 1 91 ? -15.393 1.286 27.712 1.00 41.69 91 LEU A CA 1
ATOM 659 C C . LEU A 1 91 ? -15.903 2.616 28.301 1.00 41.69 91 LEU A C 1
ATOM 661 O O . LEU A 1 91 ? -15.251 3.168 29.180 1.00 41.69 91 LEU A O 1
ATOM 665 N N . GLN A 1 92 ? -17.069 3.127 27.886 1.00 42.75 92 GLN A N 1
ATOM 666 C CA . GLN A 1 92 ? -17.619 4.378 28.448 1.00 42.75 92 GLN A CA 1
ATOM 667 C C . GLN A 1 92 ? -18.892 4.209 29.305 1.00 42.75 92 GLN A C 1
ATOM 669 O O . GLN A 1 92 ? -19.585 5.190 29.556 1.00 42.75 92 GLN A O 1
ATOM 674 N N . LEU A 1 93 ? -19.215 2.994 29.759 1.00 47.38 93 LEU A N 1
ATOM 675 C CA . LEU A 1 93 ? -20.354 2.745 30.654 1.00 47.38 93 LEU A CA 1
ATOM 676 C C . LEU A 1 93 ? -19.944 1.849 31.830 1.00 47.38 93 LEU A C 1
ATOM 678 O O . LEU A 1 93 ? -20.247 0.658 31.828 1.00 47.38 93 LEU A O 1
ATOM 682 N N . GLN A 1 94 ? -19.264 2.430 32.820 1.00 49.22 94 GLN A N 1
ATOM 683 C CA . GLN A 1 94 ? -19.261 1.970 34.214 1.00 49.22 94 GLN A CA 1
ATOM 684 C C . GLN A 1 94 ? -19.255 3.181 35.143 1.00 49.22 94 GLN A C 1
ATOM 686 O O . GLN A 1 94 ? -18.521 4.145 34.828 1.00 49.22 94 GLN A O 1
#

Sequence (94 aa):
MKQENPTVRKGIPVLQGGEDVNFVIVGRVGARLQGAPNITDDLDIVPEPTPGNLARLAAALSGPSTTKKAGNSTEYLAHPSVEPAASRLVLQLQ

Solvent-accessible surface area (backbone atoms only — not comparable to full-atom values): 6229 Å² total; per-residue (Å²): 133,86,79,79,83,86,70,90,68,88,70,77,73,90,47,73,62,97,61,89,52,58,60,46,69,36,66,59,55,38,42,32,80,73,67,47,88,62,84,72,96,69,83,48,70,49,61,50,88,46,70,71,35,47,52,41,46,44,45,42,48,32,36,86,88,32,63,39,66,48,79,96,49,95,49,69,40,68,32,70,73,53,77,62,80,83,69,72,80,79,80,85,82,131

Secondary structure (DSSP, 8-state):
---------------SS-----EEEEHHHHHHHTT-----S--EEEE---HHHHHHHHHHH-STT-EEE-TTSS-EEEPPP---GGGGGSSS--

Radius of gyration: 17.29 Å; Cα contacts (8 Å, |Δi|>4): 94; chains: 1; bounding box: 39×23×65 Å

Organism: NCBI:txid1836972